Protein AF-A0A936JIA0-F1 (afdb_monomer)

Radius of gyration: 45.64 Å; Cα contacts (8 Å, |Δi|>4): 2; chains: 1; bounding box: 73×51×114 Å

Secondary structure (DSSP, 8-state):
-HHHHHHHHHHHHHHHHHHHHHHHH------HHHHHHHHHHHHHHHHHHHHHHHHHHHHHHHHHHHHHHHHHHHHHHHHHHHHHHHHHT-S-S-TT--TT---PPPPPPPP--------

pLDDT: mean 81.29, std 15.65, range [41.81, 97.94]

Structure (mmCIF, N/CA/C/O backbone):
data_AF-A0A936JIA0-F1
#
_entry.id   AF-A0A936JIA0-F1
#
loop_
_atom_site.group_PDB
_atom_site.id
_atom_site.type_symbol
_atom_site.label_atom_id
_atom_site.label_alt_id
_atom_site.label_comp_id
_atom_site.label_asym_id
_atom_site.label_entity_id
_atom_site.label_seq_id
_atom_site.pdbx_PDB_ins_code
_atom_site.Cartn_x
_atom_site.Cartn_y
_atom_site.Cartn_z
_atom_site.occupancy
_atom_site.B_iso_or_equiv
_atom_site.auth_seq_id
_atom_site.auth_comp_id
_atom_site.auth_asym_id
_atom_site.auth_atom_id
_atom_site.pdbx_PDB_model_num
ATOM 1 N N . MET A 1 1 ? -41.877 -42.657 53.378 1.00 56.50 1 MET A N 1
ATOM 2 C CA . MET A 1 1 ? -40.970 -41.497 53.569 1.00 56.50 1 MET A CA 1
ATOM 3 C C . MET A 1 1 ? -40.406 -40.907 52.263 1.00 56.50 1 MET A C 1
ATOM 5 O O . MET A 1 1 ? -40.008 -39.753 52.279 1.00 56.50 1 MET A O 1
ATOM 9 N N . GLN A 1 2 ? -40.419 -41.613 51.120 1.00 58.03 2 GLN A N 1
ATOM 10 C CA . GLN A 1 2 ? -39.852 -41.113 49.847 1.00 58.03 2 GLN A CA 1
ATOM 11 C C . GLN A 1 2 ? -40.582 -39.899 49.229 1.00 58.03 2 GLN A C 1
ATOM 13 O O . GLN A 1 2 ? -39.936 -39.021 48.666 1.00 58.03 2 GLN A O 1
ATOM 18 N N . PHE A 1 3 ? -41.908 -39.789 49.378 1.00 58.06 3 PHE A N 1
ATOM 19 C CA . PHE A 1 3 ? -42.676 -38.661 48.821 1.00 58.06 3 PHE A CA 1
ATOM 20 C C . PHE A 1 3 ? -42.363 -37.310 49.485 1.00 58.06 3 PHE A C 1
ATOM 22 O O . PHE A 1 3 ? -42.356 -36.281 48.814 1.00 58.06 3 PHE A O 1
ATOM 29 N N . ALA A 1 4 ? -42.047 -37.309 50.785 1.00 63.25 4 ALA A N 1
ATOM 30 C CA . ALA A 1 4 ? -41.662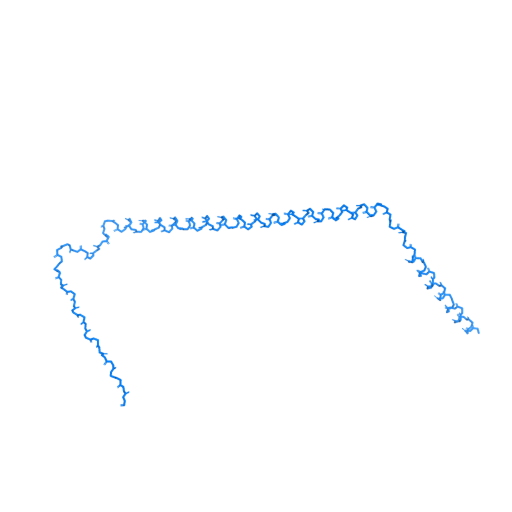 -36.095 51.502 1.00 63.25 4 ALA A CA 1
ATOM 31 C C . ALA A 1 4 ? -40.281 -35.590 51.050 1.00 63.25 4 ALA A C 1
ATOM 33 O O . ALA A 1 4 ? -40.104 -34.395 50.839 1.00 63.25 4 ALA A O 1
ATOM 34 N N . TYR A 1 5 ? -39.334 -36.503 50.814 1.00 71.12 5 TYR A N 1
ATOM 35 C CA . TYR A 1 5 ? -37.982 -36.164 50.365 1.00 71.12 5 TYR A CA 1
ATOM 36 C C . TYR A 1 5 ? -37.975 -35.532 48.966 1.00 71.12 5 TYR A C 1
ATOM 38 O O . TYR A 1 5 ? -37.306 -34.528 48.748 1.00 71.12 5 TYR A O 1
ATOM 46 N N . ASN A 1 6 ? -38.793 -36.043 48.041 1.00 75.31 6 ASN A N 1
ATOM 47 C CA . ASN A 1 6 ? -38.895 -35.485 46.688 1.00 75.31 6 ASN A CA 1
ATOM 48 C C . ASN A 1 6 ? -39.531 -34.087 46.664 1.00 75.31 6 ASN A C 1
ATOM 50 O O . ASN A 1 6 ? -39.129 -33.245 45.862 1.00 75.31 6 ASN A O 1
ATOM 54 N N . ASN A 1 7 ? -40.497 -33.818 47.545 1.00 77.69 7 ASN A N 1
ATOM 55 C CA . ASN A 1 7 ? -41.117 -32.495 47.644 1.00 77.69 7 ASN A CA 1
ATOM 56 C C . ASN A 1 7 ? -40.187 -31.476 48.320 1.00 77.69 7 ASN A C 1
ATOM 58 O O . ASN A 1 7 ? -40.126 -30.334 47.872 1.00 77.69 7 ASN A O 1
ATOM 62 N N . VAL A 1 8 ? -39.411 -31.900 49.324 1.00 80.19 8 VAL A N 1
ATOM 63 C CA . VAL A 1 8 ? -38.373 -31.071 49.964 1.00 80.19 8 VAL A CA 1
ATOM 64 C C . VAL A 1 8 ? -37.206 -30.797 49.006 1.00 80.19 8 VAL A C 1
ATOM 66 O O . VAL A 1 8 ? -36.735 -29.669 48.908 1.00 80.19 8 VAL A O 1
ATOM 69 N N . ALA A 1 9 ? -36.770 -31.788 48.226 1.00 79.19 9 ALA A N 1
ATOM 70 C CA . ALA A 1 9 ? -35.722 -31.599 47.222 1.00 79.19 9 ALA A CA 1
ATOM 71 C C . ALA A 1 9 ? -36.157 -30.631 46.106 1.00 79.19 9 ALA A C 1
ATOM 73 O O . ALA A 1 9 ? -35.371 -29.795 45.662 1.00 79.19 9 ALA A O 1
ATOM 74 N N . ARG A 1 10 ? -37.427 -30.695 45.681 1.00 81.31 10 ARG A N 1
ATOM 75 C CA . ARG A 1 10 ? -37.996 -29.775 44.683 1.00 81.31 10 ARG A CA 1
ATOM 76 C C . ARG A 1 10 ? -38.110 -28.340 45.191 1.00 81.31 10 ARG A C 1
ATOM 78 O O . ARG A 1 10 ? -37.807 -27.418 44.436 1.00 81.31 10 ARG A O 1
ATOM 85 N N . SER A 1 11 ? -38.511 -28.136 46.444 1.00 81.69 11 SER A N 1
ATOM 86 C CA . SER A 1 11 ? -38.611 -26.791 47.023 1.00 81.69 11 SER A CA 1
ATOM 87 C C . SER A 1 11 ? -37.239 -26.161 47.270 1.00 81.69 11 SER A C 1
ATOM 89 O O . SER A 1 11 ? -37.057 -24.985 46.964 1.00 81.69 11 SER A O 1
ATOM 91 N N . ILE A 1 12 ? -36.249 -26.938 47.723 1.00 84.94 12 ILE A N 1
ATOM 92 C CA . ILE A 1 12 ? -34.859 -26.470 47.858 1.00 84.94 12 ILE A CA 1
ATOM 93 C C . ILE A 1 12 ? -34.271 -26.117 46.485 1.00 84.94 12 ILE A C 1
ATOM 95 O O . ILE A 1 12 ? -33.649 -25.066 46.338 1.00 84.94 12 ILE A O 1
ATOM 99 N N . GLY A 1 13 ? -34.518 -26.946 45.465 1.00 86.00 13 GLY A N 1
ATOM 100 C CA . GLY A 1 13 ? -34.091 -26.668 44.093 1.00 86.00 13 GLY A CA 1
ATOM 101 C C . GLY A 1 13 ? -34.689 -25.372 43.538 1.00 86.00 13 GLY A C 1
ATOM 102 O O . GLY A 1 13 ? -33.968 -24.566 42.954 1.00 86.00 13 GLY A O 1
ATOM 103 N N . ALA A 1 14 ? -35.980 -25.124 43.777 1.00 84.75 14 ALA A N 1
ATOM 104 C CA . ALA A 1 14 ? -36.635 -23.882 43.369 1.00 84.75 14 ALA A CA 1
ATOM 105 C C . ALA A 1 14 ? -36.071 -22.653 44.105 1.00 84.75 14 ALA A C 1
ATOM 107 O O . ALA A 1 14 ? -35.825 -21.621 43.482 1.00 84.75 14 ALA A O 1
ATOM 108 N N . LEU A 1 15 ? -35.809 -22.768 45.411 1.00 85.00 15 LEU A N 1
ATOM 109 C CA . LEU A 1 15 ? -35.256 -21.676 46.215 1.00 85.00 15 LEU A CA 1
ATOM 110 C C . LEU A 1 15 ? -33.827 -21.309 45.781 1.00 85.00 15 LEU A C 1
ATOM 112 O O . LEU A 1 15 ? -33.495 -20.129 45.677 1.00 85.00 15 LEU A O 1
ATOM 116 N N . ALA A 1 16 ? -32.998 -22.311 45.475 1.00 83.81 16 ALA A N 1
ATOM 117 C CA . ALA A 1 16 ? -31.637 -22.108 44.985 1.00 83.81 16 ALA A CA 1
ATOM 118 C C . ALA A 1 16 ? -31.614 -21.405 43.618 1.00 83.81 16 ALA A C 1
ATOM 120 O O . ALA A 1 16 ? -30.775 -20.540 43.375 1.00 83.81 16 ALA A O 1
ATOM 121 N N . LEU A 1 17 ? -32.567 -21.733 42.743 1.00 83.06 17 LEU A N 1
ATOM 122 C CA . LEU A 1 17 ? -32.670 -21.143 41.409 1.00 83.06 17 LEU A CA 1
ATOM 123 C C . LEU A 1 17 ? -33.121 -19.674 41.476 1.00 83.06 17 LEU A C 1
ATOM 125 O O . LEU A 1 17 ? -32.571 -18.825 40.781 1.00 83.06 17 LEU A O 1
ATOM 129 N N . VAL A 1 18 ? -34.049 -19.346 42.380 1.00 82.75 18 VAL A N 1
ATOM 130 C CA . VAL A 1 18 ? -34.464 -17.957 42.640 1.00 82.75 18 VAL A CA 1
ATOM 131 C C . VAL A 1 18 ? -33.328 -17.141 43.265 1.00 82.75 18 VAL A C 1
ATOM 133 O O . VAL A 1 18 ? -33.091 -16.012 42.843 1.00 82.75 18 VAL A O 1
ATOM 136 N N . ALA A 1 19 ? -32.581 -17.714 44.213 1.00 79.75 19 ALA A N 1
ATOM 137 C CA . ALA A 1 19 ? -31.424 -17.053 44.818 1.00 79.75 19 ALA A CA 1
ATOM 138 C C . ALA A 1 19 ? -30.292 -16.802 43.804 1.00 79.75 19 ALA A C 1
ATOM 140 O O . ALA A 1 19 ? -29.654 -15.753 43.830 1.00 79.75 19 ALA A O 1
ATOM 141 N N . ALA A 1 20 ? -30.067 -17.725 42.866 1.00 78.12 20 ALA A N 1
ATOM 142 C CA . ALA A 1 20 ? -29.088 -17.532 41.798 1.00 78.12 20 ALA A CA 1
ATOM 143 C C . ALA A 1 20 ? -29.483 -16.384 40.850 1.00 78.12 20 ALA A C 1
ATOM 145 O O . ALA A 1 20 ? -28.628 -15.609 40.426 1.00 78.12 20 ALA A O 1
ATOM 146 N N . LEU A 1 21 ? -30.777 -16.232 40.550 1.00 73.81 21 LEU A N 1
ATOM 147 C CA . LEU A 1 21 ? -31.273 -15.176 39.662 1.00 73.81 21 LEU A CA 1
ATOM 148 C C . LEU A 1 21 ? -31.208 -13.778 40.298 1.00 73.81 21 LEU A C 1
ATOM 150 O O . LEU A 1 21 ? -30.936 -12.803 39.598 1.00 73.81 21 LEU A O 1
ATOM 154 N N . THR A 1 22 ? -31.402 -13.658 41.613 1.00 71.62 22 THR A N 1
ATOM 155 C CA . THR A 1 22 ? -31.336 -12.357 42.303 1.00 71.62 22 THR A CA 1
ATOM 156 C C . THR A 1 22 ? -29.905 -11.850 42.490 1.00 71.62 22 THR A C 1
ATOM 158 O O . THR A 1 22 ? -29.691 -10.639 42.485 1.00 71.62 22 THR A O 1
ATOM 161 N N . ILE A 1 23 ? -28.912 -12.742 42.570 1.00 68.81 23 ILE A N 1
ATOM 162 C CA . ILE A 1 23 ? -27.490 -12.364 42.655 1.00 68.81 23 ILE A CA 1
ATOM 163 C C . ILE A 1 23 ? -26.962 -11.861 41.299 1.00 68.81 23 ILE A C 1
ATOM 165 O O . ILE A 1 23 ? -26.147 -10.943 41.265 1.00 68.81 23 ILE A O 1
ATOM 169 N N . VAL A 1 24 ? -27.460 -12.395 40.177 1.00 67.94 24 VAL A N 1
ATOM 170 C CA . VAL A 1 24 ? -27.069 -11.946 38.823 1.00 67.94 24 VAL A CA 1
ATOM 171 C C . VAL A 1 24 ? -27.782 -10.640 38.420 1.00 67.94 24 VAL A C 1
ATOM 173 O O . VAL A 1 24 ? -27.252 -9.863 37.629 1.00 67.94 24 VAL A O 1
ATOM 176 N N . GLY A 1 25 ? -28.960 -10.354 38.990 1.00 58.41 25 GLY A N 1
ATOM 177 C CA . GLY A 1 25 ? -29.764 -9.161 38.683 1.00 58.41 25 GLY A CA 1
ATOM 178 C C . GLY A 1 25 ? -29.282 -7.843 39.307 1.00 58.41 25 GLY A C 1
ATOM 179 O O . GLY A 1 25 ? -29.633 -6.772 38.814 1.00 58.41 25 GLY A O 1
ATOM 180 N N . CYS A 1 26 ? -28.448 -7.883 40.347 1.00 62.41 26 CYS A N 1
ATOM 181 C CA . CYS A 1 26 ? -27.834 -6.692 40.942 1.00 62.41 26 CYS A CA 1
ATOM 182 C C . CYS A 1 26 ? -26.522 -6.349 40.226 1.00 62.41 26 CYS A C 1
ATOM 184 O O . CYS A 1 26 ? -25.440 -6.481 40.793 1.00 62.41 26 CYS A O 1
ATOM 186 N N . THR A 1 27 ? -26.597 -5.892 38.973 1.00 65.38 27 THR A N 1
ATOM 187 C CA . THR A 1 27 ? -25.435 -5.228 38.363 1.00 65.38 27 THR A CA 1
ATOM 188 C C . THR A 1 27 ? -25.222 -3.907 39.109 1.00 65.38 27 THR A C 1
ATOM 190 O O . THR A 1 27 ? -26.121 -3.060 39.075 1.00 65.38 27 THR A O 1
ATOM 193 N N . PRO A 1 28 ? -24.098 -3.703 39.824 1.00 64.62 28 PRO A N 1
ATOM 194 C CA . PRO A 1 28 ? -23.837 -2.429 40.471 1.00 64.62 28 PRO A CA 1
ATOM 195 C C . PRO A 1 28 ? -23.858 -1.346 39.395 1.00 64.62 28 PRO A C 1
ATOM 197 O O . PRO A 1 28 ? -23.253 -1.503 38.334 1.00 64.62 28 PRO A O 1
ATOM 200 N N . LYS A 1 29 ? -24.620 -0.282 39.660 1.00 68.69 29 LYS A N 1
ATOM 201 C CA . LYS A 1 29 ? -24.708 0.934 38.847 1.00 68.69 29 LYS A CA 1
ATOM 202 C C . LYS A 1 29 ? -23.336 1.233 38.236 1.00 68.69 29 LYS A C 1
ATOM 204 O O . LYS A 1 29 ? -22.371 1.347 38.989 1.00 68.69 29 LYS A O 1
ATOM 209 N N 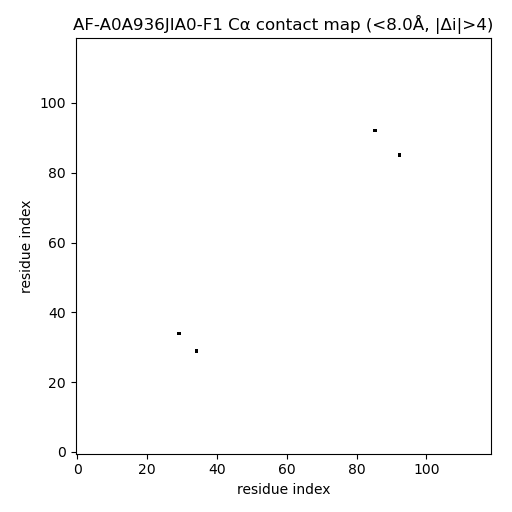. VAL A 1 30 ? -23.265 1.292 36.899 1.00 68.56 30 VAL A N 1
ATOM 210 C CA . VAL A 1 30 ? -22.023 1.548 36.149 1.00 68.56 30 VAL A CA 1
ATOM 211 C C . VAL A 1 30 ? -21.281 2.685 36.839 1.00 68.56 30 VAL A C 1
ATOM 213 O O . VAL A 1 30 ? -21.836 3.774 36.995 1.00 68.56 30 VAL A O 1
ATOM 216 N N . THR A 1 31 ? -20.079 2.400 37.332 1.00 79.94 31 THR A N 1
ATOM 217 C CA . THR A 1 31 ? -19.318 3.376 38.109 1.00 79.94 31 THR A CA 1
ATOM 218 C C . THR A 1 31 ? -18.853 4.501 37.187 1.00 79.94 31 THR A C 1
ATOM 220 O O . THR A 1 31 ? -18.614 4.279 35.997 1.00 79.94 31 THR A O 1
ATOM 223 N N . ASP A 1 32 ? -18.707 5.717 37.713 1.00 83.12 32 ASP A N 1
ATOM 224 C CA . ASP A 1 32 ? -18.263 6.861 36.903 1.00 83.12 32 ASP A CA 1
ATOM 225 C C . ASP A 1 32 ? -16.892 6.610 36.246 1.00 83.12 32 ASP A C 1
ATOM 227 O O . ASP A 1 32 ? -16.664 7.032 35.113 1.00 83.12 32 ASP A O 1
ATOM 231 N N . GLU A 1 33 ? -16.036 5.811 36.891 1.00 83.12 33 GLU A N 1
ATOM 232 C CA . GLU A 1 33 ? -14.758 5.325 36.348 1.00 83.12 33 GLU A CA 1
ATOM 233 C C . GLU A 1 33 ? -14.913 4.429 35.110 1.00 83.12 33 GLU A C 1
ATOM 235 O O . GLU A 1 33 ? -14.105 4.456 34.182 1.00 83.12 33 GLU A O 1
ATOM 240 N N . GLN A 1 34 ? -15.967 3.614 35.052 1.00 85.25 34 GLN A N 1
ATOM 241 C CA . GLN A 1 34 ? -16.242 2.807 33.864 1.00 85.25 34 GLN A CA 1
ATOM 242 C C . GLN A 1 34 ? -16.745 3.686 32.716 1.00 85.25 34 GLN A C 1
ATOM 244 O O . GLN A 1 34 ? -16.385 3.452 31.562 1.00 85.25 34 GLN A O 1
ATOM 249 N N . LEU A 1 35 ? -17.533 4.725 33.011 1.00 90.19 35 LEU A N 1
ATOM 250 C CA . LEU A 1 35 ? -18.008 5.677 32.004 1.00 90.19 35 LEU A CA 1
ATOM 251 C C . LEU A 1 35 ? -16.883 6.568 31.465 1.00 90.19 35 LEU A C 1
ATOM 253 O O . LEU A 1 35 ? -16.852 6.827 30.258 1.00 90.19 35 LEU A O 1
ATOM 257 N N . SER A 1 36 ? -15.965 7.026 32.320 1.00 91.44 36 SER A N 1
ATOM 258 C CA . SER A 1 36 ? -14.795 7.810 31.906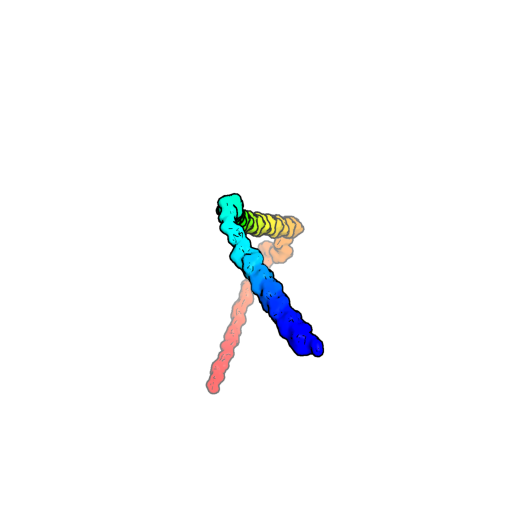 1.00 91.44 36 SER A CA 1
ATOM 259 C C . SER A 1 36 ? -13.896 6.988 30.981 1.00 91.44 36 SER A C 1
ATOM 261 O O . SER A 1 36 ? -13.611 7.428 29.866 1.00 91.44 36 SER A O 1
ATOM 263 N N . LYS A 1 37 ? -13.584 5.745 31.363 1.00 92.38 37 LYS A N 1
ATOM 264 C CA . LYS A 1 37 ? -12.784 4.821 30.552 1.00 92.38 37 LYS A CA 1
ATOM 265 C C . LYS A 1 37 ? -13.436 4.504 29.208 1.00 92.38 37 LYS A C 1
ATOM 267 O O . LYS A 1 37 ? -12.765 4.411 28.186 1.00 92.38 37 LYS A O 1
ATOM 272 N N . LEU A 1 38 ? -14.761 4.379 29.172 1.00 93.44 38 LEU A N 1
ATOM 273 C CA . LEU A 1 38 ? -15.493 4.136 27.928 1.00 93.44 38 LEU A CA 1
ATOM 274 C C . LEU A 1 38 ? -15.454 5.364 26.999 1.00 93.44 38 LEU A C 1
ATOM 276 O O . LEU A 1 38 ? -15.345 5.216 25.781 1.00 93.44 38 LEU A 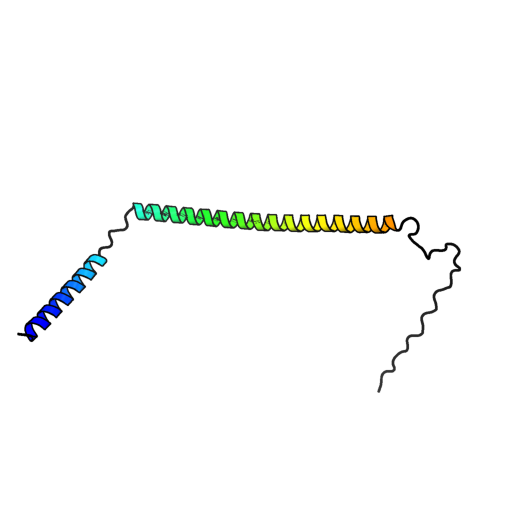O 1
ATOM 280 N N . ARG A 1 39 ? -15.502 6.586 27.548 1.00 94.25 39 ARG A N 1
ATOM 281 C CA . ARG A 1 39 ? -15.315 7.823 26.767 1.00 94.25 39 ARG A CA 1
ATOM 282 C C . ARG A 1 39 ? -13.895 7.940 26.223 1.00 94.25 39 ARG A C 1
ATOM 284 O O . ARG A 1 39 ? -13.742 8.278 25.053 1.00 94.25 39 ARG A O 1
ATOM 291 N N . GLU A 1 40 ? -12.896 7.629 27.041 1.00 95.69 40 GLU A N 1
ATOM 292 C CA . GLU A 1 40 ? -11.490 7.605 26.637 1.00 95.69 40 GLU A CA 1
ATOM 293 C C . GLU A 1 40 ? -11.266 6.617 25.489 1.00 95.69 40 GLU A C 1
ATOM 295 O O . GLU A 1 40 ? -10.794 7.018 24.429 1.00 95.69 40 GLU A O 1
ATOM 300 N N . LEU A 1 41 ? -11.736 5.374 25.632 1.00 96.25 41 LEU A N 1
ATOM 301 C CA . LEU A 1 41 ? -11.650 4.358 24.579 1.00 96.25 41 LEU A CA 1
ATOM 302 C C . LEU A 1 41 ? -12.346 4.793 23.285 1.00 96.25 41 LEU A C 1
ATOM 304 O O . LEU A 1 41 ? -11.850 4.532 22.191 1.00 96.25 41 LEU A O 1
ATOM 308 N N . ARG A 1 42 ? -13.491 5.484 23.375 1.00 95.75 42 ARG A N 1
ATOM 309 C CA . ARG A 1 42 ? -14.148 6.039 22.183 1.00 95.75 42 ARG A CA 1
ATOM 310 C C . ARG A 1 42 ? -13.308 7.129 21.527 1.00 95.75 42 ARG A C 1
ATOM 312 O O . ARG A 1 42 ? -13.166 7.109 20.305 1.00 95.75 42 ARG A O 1
ATOM 319 N N . ALA A 1 43 ? -12.745 8.048 22.305 1.00 97.19 43 ALA A N 1
ATOM 320 C CA . ALA A 1 43 ? -11.874 9.094 21.779 1.00 97.19 43 ALA A CA 1
ATOM 321 C C . ALA A 1 43 ? -10.615 8.500 21.126 1.00 97.19 43 ALA A C 1
ATOM 323 O O . ALA A 1 43 ? -10.252 8.894 20.018 1.00 97.19 43 ALA A O 1
ATOM 324 N N . GLU A 1 44 ? -10.004 7.502 21.763 1.00 96.62 44 GLU A N 1
ATOM 325 C CA . GLU A 1 44 ? -8.858 6.771 21.227 1.00 96.62 44 GLU A CA 1
ATOM 326 C C . GLU A 1 44 ? -9.220 6.044 19.927 1.00 96.62 44 GLU A C 1
ATOM 328 O O . GLU A 1 44 ? -8.511 6.180 18.932 1.00 96.62 44 GLU A O 1
ATOM 333 N N . SER A 1 45 ? -10.375 5.372 19.872 1.00 95.44 45 SER A N 1
ATOM 334 C CA . SER A 1 45 ? -10.844 4.702 18.652 1.00 95.44 45 SER A CA 1
ATOM 335 C C . SER A 1 45 ? -11.048 5.674 17.481 1.00 95.44 45 SER A C 1
ATOM 337 O O . SER A 1 45 ? -10.655 5.378 16.350 1.00 95.44 45 SER A O 1
ATOM 339 N N . ALA A 1 46 ? -11.600 6.865 17.739 1.00 96.88 46 ALA A N 1
ATOM 340 C CA . ALA A 1 46 ? -11.812 7.892 16.722 1.00 96.88 46 ALA A CA 1
ATOM 341 C C . ALA A 1 46 ? -10.483 8.485 16.235 1.00 96.88 46 ALA A C 1
ATOM 343 O O . ALA A 1 46 ? -10.283 8.685 15.031 1.00 96.88 46 ALA A O 1
ATOM 344 N N . ARG A 1 47 ? -9.544 8.709 17.161 1.00 97.31 47 ARG A N 1
ATOM 345 C CA . ARG A 1 47 ? -8.193 9.163 16.840 1.00 97.31 47 ARG A CA 1
ATOM 346 C C . ARG A 1 47 ? -7.461 8.134 15.980 1.00 97.31 47 ARG A C 1
ATOM 348 O O . ARG A 1 47 ? -6.963 8.496 14.918 1.00 97.31 47 ARG A O 1
ATOM 355 N N . LEU A 1 48 ? -7.443 6.867 16.394 1.00 97.38 48 LEU A N 1
ATOM 356 C CA . LEU A 1 48 ? -6.794 5.781 15.654 1.00 97.38 48 LEU A CA 1
ATOM 357 C C . LEU A 1 48 ? -7.405 5.610 14.262 1.00 97.38 48 LEU A C 1
ATOM 359 O O . LEU A 1 48 ? -6.674 5.491 13.288 1.00 97.38 48 LEU A O 1
ATOM 363 N N . THR A 1 49 ? -8.732 5.681 14.139 1.00 97.31 49 THR A N 1
ATOM 364 C CA . THR A 1 49 ? -9.417 5.624 12.835 1.00 97.31 49 THR A CA 1
ATOM 365 C C . THR A 1 49 ? -8.965 6.756 11.911 1.00 97.31 49 THR A C 1
ATOM 367 O O . THR A 1 49 ? -8.687 6.529 10.734 1.00 97.31 49 THR A O 1
ATOM 370 N N . THR A 1 50 ? -8.833 7.971 12.445 1.00 97.31 50 THR A N 1
ATOM 371 C CA . THR A 1 50 ? -8.338 9.127 11.683 1.00 97.31 50 THR A CA 1
ATOM 372 C C . THR A 1 50 ? -6.869 8.952 11.281 1.00 97.31 50 THR A C 1
ATOM 374 O O . THR A 1 50 ? -6.492 9.258 10.149 1.00 97.31 50 THR A O 1
ATOM 377 N N . GLU A 1 51 ? -6.029 8.430 12.181 1.00 97.25 51 GLU A N 1
ATOM 378 C CA . GLU A 1 51 ? -4.624 8.132 11.881 1.00 97.25 51 GLU A CA 1
ATOM 379 C C . GLU A 1 51 ? -4.494 7.052 10.797 1.00 97.25 51 GLU A C 1
ATOM 381 O O . GLU A 1 51 ? -3.692 7.223 9.879 1.00 97.25 51 GLU A O 1
ATOM 386 N N . ILE A 1 52 ? -5.317 5.998 10.842 1.00 97.56 52 ILE A N 1
ATOM 387 C CA . ILE A 1 52 ? -5.371 4.948 9.814 1.00 97.56 52 ILE A CA 1
ATOM 388 C C . ILE A 1 52 ? -5.719 5.556 8.456 1.00 97.56 52 ILE A C 1
ATOM 390 O O . ILE A 1 52 ? -4.962 5.386 7.506 1.00 97.56 52 ILE A O 1
ATOM 394 N N . GLN A 1 53 ? -6.796 6.343 8.371 1.00 97.69 53 GLN A N 1
ATOM 395 C CA . GLN A 1 53 ? -7.199 6.983 7.114 1.00 97.69 53 GLN A CA 1
ATOM 396 C C . GLN A 1 53 ? -6.096 7.880 6.541 1.00 97.69 53 GLN A C 1
ATOM 398 O O . GLN A 1 53 ? -5.834 7.866 5.337 1.00 97.69 53 GLN A O 1
ATOM 403 N N . LYS A 1 54 ? -5.405 8.637 7.402 1.00 97.94 54 LYS A N 1
ATOM 404 C CA . LYS A 1 54 ? -4.261 9.454 6.989 1.00 97.94 54 LYS A CA 1
ATOM 405 C C . LYS A 1 54 ? -3.117 8.590 6.455 1.00 97.94 54 LYS A C 1
ATOM 407 O O . LYS A 1 54 ? -2.534 8.923 5.424 1.00 97.94 54 LYS A O 1
ATOM 412 N N . LYS A 1 55 ? -2.792 7.490 7.136 1.00 97.69 55 LYS A N 1
ATOM 413 C CA . LYS A 1 55 ? -1.715 6.578 6.733 1.00 97.69 55 LYS A CA 1
ATOM 414 C C . LYS A 1 55 ? -2.030 5.830 5.444 1.00 97.69 55 LYS A C 1
ATOM 416 O O . LYS A 1 55 ? -1.136 5.683 4.615 1.00 97.69 55 LYS A O 1
ATOM 421 N N . ASP A 1 56 ? -3.281 5.449 5.226 1.00 97.56 56 ASP A N 1
ATOM 422 C CA . ASP A 1 56 ? -3.720 4.843 3.971 1.00 97.56 56 ASP A CA 1
ATOM 423 C C . ASP A 1 56 ? -3.624 5.836 2.805 1.00 97.56 56 ASP A C 1
ATOM 425 O O . ASP A 1 56 ? -3.111 5.491 1.740 1.00 97.56 56 ASP A O 1
ATOM 429 N N . ALA A 1 57 ? -4.014 7.098 3.013 1.00 97.38 57 ALA A N 1
ATOM 430 C CA . ALA A 1 57 ? -3.844 8.145 2.006 1.00 97.38 57 ALA A CA 1
ATOM 431 C C . ALA A 1 57 ? -2.358 8.413 1.689 1.00 97.38 57 ALA A C 1
ATOM 433 O O . ALA A 1 57 ? -1.977 8.533 0.522 1.00 97.38 57 ALA A O 1
ATOM 434 N N . GLU A 1 58 ? -1.501 8.467 2.717 1.00 97.31 58 GLU A N 1
ATOM 435 C CA . GLU A 1 58 ? -0.046 8.579 2.550 1.00 97.31 58 GLU A CA 1
ATOM 436 C C . GLU A 1 58 ? 0.516 7.393 1.756 1.00 97.31 58 GLU A C 1
ATOM 438 O O . GLU A 1 58 ? 1.316 7.601 0.842 1.00 97.31 58 GLU A O 1
ATOM 443 N N . LYS A 1 59 ? 0.069 6.170 2.059 1.00 97.75 59 LYS A N 1
ATOM 444 C CA . LYS A 1 59 ? 0.486 4.951 1.363 1.00 97.75 59 LYS A CA 1
ATOM 445 C C . LYS A 1 59 ? 0.124 4.994 -0.118 1.00 97.75 59 LYS A C 1
ATOM 447 O O . LYS A 1 59 ? 1.006 4.811 -0.948 1.00 97.75 59 LYS A O 1
ATOM 452 N N . VAL A 1 60 ? -1.128 5.304 -0.457 1.00 97.62 60 VAL A N 1
ATOM 453 C CA . VAL A 1 60 ? -1.573 5.393 -1.859 1.00 97.62 60 VAL A CA 1
ATOM 454 C C . VAL A 1 60 ? -0.760 6.434 -2.632 1.00 97.62 60 VAL A C 1
ATOM 456 O O . VAL A 1 60 ? -0.338 6.179 -3.761 1.00 97.62 60 VAL A O 1
ATOM 459 N N . ARG A 1 61 ? -0.483 7.595 -2.021 1.00 97.62 61 ARG A N 1
ATOM 460 C CA . ARG A 1 61 ? 0.362 8.630 -2.635 1.00 97.62 61 ARG A CA 1
ATOM 461 C C . ARG A 1 61 ? 1.779 8.116 -2.895 1.00 97.62 61 ARG A C 1
ATOM 463 O O . ARG A 1 61 ? 2.298 8.298 -3.996 1.00 97.62 61 ARG A O 1
ATOM 470 N N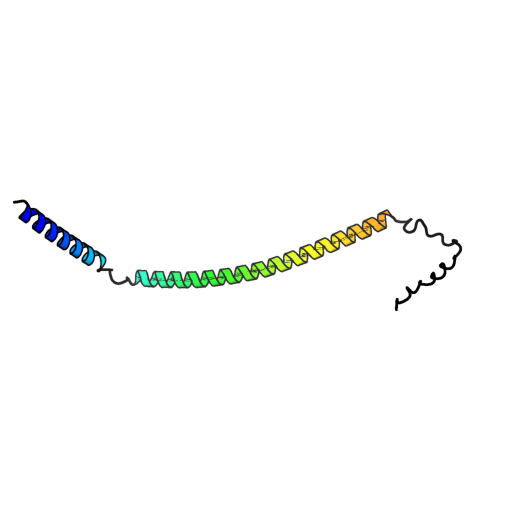 . LEU A 1 62 ? 2.398 7.487 -1.896 1.00 97.94 62 LEU A N 1
ATOM 471 C CA . LEU A 1 62 ? 3.756 6.955 -2.009 1.00 97.94 62 LEU A CA 1
ATOM 472 C C . LEU A 1 62 ? 3.841 5.830 -3.042 1.00 97.94 62 LEU A C 1
ATOM 474 O O . LEU A 1 62 ? 4.764 5.836 -3.850 1.00 97.94 62 LEU A O 1
ATOM 478 N N . ASP A 1 63 ? 2.870 4.920 -3.075 1.00 97.31 63 ASP A N 1
ATOM 479 C CA . ASP A 1 63 ? 2.809 3.840 -4.061 1.00 97.31 63 ASP A CA 1
ATOM 480 C C . ASP A 1 63 ? 2.701 4.398 -5.492 1.00 97.31 63 ASP A C 1
ATOM 482 O O . ASP A 1 63 ? 3.388 3.921 -6.399 1.00 97.31 63 ASP A O 1
ATOM 486 N N . GLY A 1 64 ? 1.920 5.467 -5.690 1.00 97.44 64 GLY A N 1
ATOM 487 C CA . GLY A 1 64 ? 1.840 6.184 -6.966 1.00 97.44 64 GLY A CA 1
ATOM 488 C C . GLY A 1 64 ? 3.167 6.835 -7.376 1.00 97.44 64 GLY A C 1
ATOM 489 O O . GLY A 1 64 ? 3.596 6.716 -8.527 1.00 97.44 64 GLY A O 1
ATOM 490 N N . GLU A 1 65 ? 3.862 7.481 -6.437 1.00 97.12 65 GLU A N 1
ATOM 491 C CA . GLU A 1 65 ? 5.192 8.050 -6.688 1.00 97.12 65 GLU A CA 1
ATOM 492 C C . GLU A 1 65 ? 6.214 6.967 -7.039 1.00 97.12 65 GLU A C 1
ATOM 494 O O . GLU A 1 65 ? 6.990 7.129 -7.981 1.00 97.12 65 GLU A O 1
ATOM 499 N N . LEU A 1 66 ? 6.187 5.843 -6.327 1.00 97.62 66 LEU A N 1
ATOM 500 C CA . LEU A 1 66 ? 7.092 4.719 -6.537 1.00 97.62 66 LEU A CA 1
ATOM 501 C C . LEU A 1 66 ? 6.853 4.070 -7.908 1.00 97.62 66 LEU A C 1
ATOM 503 O O . LEU A 1 66 ? 7.810 3.785 -8.630 1.00 97.62 66 LEU A O 1
ATOM 507 N N . ALA A 1 67 ? 5.590 3.901 -8.309 1.00 97.50 67 ALA A N 1
ATOM 508 C CA . ALA A 1 67 ? 5.229 3.419 -9.640 1.00 97.50 67 ALA A CA 1
ATOM 509 C C . ALA A 1 67 ? 5.765 4.343 -10.744 1.00 97.50 67 ALA A C 1
ATOM 511 O O . ALA A 1 67 ? 6.412 3.862 -11.676 1.00 97.50 67 ALA A O 1
ATOM 512 N N . ARG A 1 68 ? 5.591 5.665 -10.599 1.00 97.44 68 ARG A N 1
ATOM 513 C CA . ARG A 1 68 ? 6.127 6.654 -11.549 1.00 97.44 68 ARG A CA 1
ATOM 514 C C . ARG A 1 68 ? 7.655 6.612 -11.622 1.00 97.44 68 ARG A C 1
ATOM 516 O O . ARG A 1 68 ? 8.226 6.604 -12.705 1.00 97.44 68 ARG A O 1
ATOM 523 N N . ARG A 1 69 ? 8.347 6.540 -10.481 1.00 97.25 69 ARG A N 1
ATOM 524 C CA . ARG A 1 69 ? 9.819 6.447 -10.469 1.00 97.25 69 ARG A CA 1
ATOM 525 C C . ARG A 1 69 ? 10.322 5.158 -11.112 1.00 97.25 69 ARG A C 1
ATOM 527 O O . ARG A 1 69 ? 11.337 5.176 -11.800 1.00 97.25 69 ARG A O 1
ATOM 534 N N . ARG A 1 70 ? 9.610 4.043 -10.926 1.00 97.00 70 ARG A N 1
ATOM 535 C CA . ARG A 1 70 ? 9.936 2.772 -11.587 1.00 97.00 70 ARG A CA 1
ATOM 536 C C . ARG A 1 70 ? 9.744 2.844 -13.100 1.00 97.00 70 ARG A C 1
ATOM 538 O O . ARG A 1 70 ? 10.594 2.320 -13.816 1.00 97.00 70 ARG A O 1
ATOM 545 N N . SER A 1 71 ? 8.678 3.483 -13.589 1.00 97.69 71 SER A N 1
ATOM 546 C CA . SER A 1 71 ? 8.480 3.653 -15.034 1.00 97.69 71 SER A CA 1
ATOM 547 C C . SER A 1 71 ? 9.552 4.556 -15.642 1.00 97.69 71 SER A C 1
ATOM 549 O O . SER A 1 71 ? 10.156 4.175 -16.637 1.00 97.69 71 SER A O 1
ATOM 551 N N . GLU A 1 72 ? 9.873 5.682 -14.995 1.00 97.38 72 GLU A N 1
ATOM 552 C CA . GLU A 1 72 ? 10.964 6.577 -15.412 1.00 97.38 72 GLU A CA 1
ATOM 553 C C . GLU A 1 72 ? 12.312 5.836 -15.481 1.00 97.38 72 GLU A C 1
ATOM 555 O O . GLU A 1 72 ? 13.035 5.938 -16.471 1.00 97.38 72 GLU A O 1
ATOM 560 N N . ALA A 1 73 ? 12.645 5.041 -14.457 1.00 97.50 73 ALA A N 1
ATOM 561 C CA . ALA A 1 73 ? 13.885 4.267 -14.428 1.00 97.50 73 ALA A CA 1
ATOM 562 C C . ALA A 1 73 ? 13.946 3.224 -15.555 1.00 97.50 73 ALA A C 1
ATOM 564 O O . ALA A 1 73 ? 14.993 3.055 -16.183 1.00 97.50 73 ALA A O 1
ATOM 565 N N . LYS A 1 74 ? 12.823 2.551 -15.832 1.00 97.75 74 LYS A N 1
ATOM 566 C CA . LYS A 1 74 ? 12.721 1.594 -16.933 1.00 97.75 74 LYS A CA 1
ATOM 567 C C . LYS A 1 74 ? 12.916 2.274 -18.287 1.00 97.75 74 LYS A C 1
ATOM 569 O O . LYS A 1 74 ? 13.735 1.814 -19.071 1.00 97.75 74 LYS A O 1
ATOM 574 N N . GLU A 1 75 ? 12.241 3.394 -18.535 1.00 97.56 75 GLU A N 1
ATOM 575 C CA . GLU A 1 75 ? 12.405 4.145 -19.784 1.00 97.56 75 GLU A CA 1
ATOM 576 C C . GLU A 1 75 ? 13.849 4.609 -20.002 1.00 97.56 75 GLU A C 1
ATOM 578 O O . GLU A 1 75 ? 14.353 4.564 -21.124 1.00 97.56 75 GLU A O 1
ATOM 583 N N . CYS A 1 76 ? 14.531 5.054 -18.944 1.00 97.25 76 CYS A N 1
ATOM 584 C CA . CYS A 1 76 ? 15.943 5.422 -19.018 1.00 97.25 76 CYS A CA 1
ATOM 585 C C . CYS A 1 76 ? 16.827 4.222 -19.381 1.00 97.25 76 CYS A C 1
ATOM 587 O O . CYS A 1 76 ? 17.704 4.354 -20.235 1.00 97.25 76 CYS A O 1
ATOM 589 N N . ALA A 1 77 ? 16.587 3.058 -18.770 1.00 97.25 77 ALA A N 1
ATOM 590 C CA . ALA A 1 77 ? 17.322 1.835 -19.079 1.00 97.25 77 ALA A CA 1
ATOM 591 C C . ALA A 1 77 ? 17.082 1.371 -20.526 1.00 97.25 77 ALA A C 1
ATOM 593 O O . ALA A 1 77 ? 18.040 1.060 -21.231 1.00 97.25 77 ALA A O 1
ATOM 594 N N . ASP A 1 78 ? 15.832 1.404 -20.993 1.00 97.50 78 ASP A N 1
ATOM 595 C CA . ASP A 1 78 ? 15.460 1.019 -22.358 1.00 97.50 78 ASP A CA 1
ATOM 596 C C . ASP A 1 78 ? 16.113 1.952 -23.395 1.00 97.50 78 ASP A C 1
ATOM 598 O O . ASP A 1 78 ? 16.674 1.493 -24.393 1.00 97.50 78 ASP A O 1
ATOM 602 N N . LYS A 1 79 ? 16.118 3.269 -23.139 1.00 96.81 79 LYS A N 1
ATOM 603 C CA . LYS A 1 79 ? 16.803 4.259 -23.991 1.00 96.81 79 LYS A CA 1
ATOM 604 C C . LYS A 1 79 ? 18.314 4.039 -24.019 1.00 96.81 79 LYS A C 1
ATOM 606 O O . LYS A 1 79 ? 18.917 4.121 -25.086 1.00 96.81 79 LYS A O 1
ATOM 611 N N . LEU A 1 80 ? 18.925 3.746 -22.871 1.00 96.94 80 LEU A N 1
ATOM 612 C CA . LEU A 1 80 ? 20.357 3.465 -22.787 1.00 96.94 80 LEU A CA 1
ATOM 613 C C . LEU A 1 80 ? 20.716 2.206 -23.580 1.00 96.94 80 LEU A C 1
ATOM 615 O O . LEU A 1 80 ? 21.641 2.245 -24.389 1.00 96.94 80 LEU A O 1
ATOM 619 N N . ALA A 1 81 ? 19.955 1.125 -23.403 1.00 95.12 81 ALA A N 1
ATOM 620 C CA . ALA A 1 81 ? 20.149 -0.117 -24.141 1.00 95.12 81 ALA A CA 1
ATOM 621 C C . ALA A 1 81 ? 20.003 0.097 -25.655 1.00 95.12 81 ALA A C 1
ATOM 623 O O . ALA A 1 81 ? 20.825 -0.391 -26.428 1.00 95.12 81 ALA A O 1
ATOM 624 N N . PHE A 1 82 ? 19.009 0.883 -26.082 1.00 94.75 82 PHE A N 1
ATOM 625 C CA . PHE A 1 82 ? 18.835 1.248 -27.487 1.00 94.75 82 PHE A CA 1
ATOM 626 C C . PHE A 1 82 ? 20.053 1.994 -28.045 1.00 94.75 82 PHE A C 1
ATOM 628 O O . PHE A 1 82 ? 20.568 1.627 -29.100 1.00 94.75 82 PHE A O 1
ATOM 635 N N . VAL A 1 83 ? 20.543 3.023 -27.346 1.00 93.81 83 VAL A N 1
ATOM 636 C CA . VAL A 1 83 ? 21.725 3.780 -27.790 1.00 93.81 83 VAL A CA 1
ATOM 637 C C . VAL A 1 83 ? 22.957 2.880 -27.843 1.00 93.81 83 VAL A C 1
ATOM 639 O O . VAL A 1 83 ? 23.709 2.938 -28.812 1.00 93.81 83 VAL A O 1
ATOM 642 N N . GLN A 1 84 ? 23.142 2.010 -26.851 1.00 93.50 84 GLN A N 1
ATOM 643 C CA . GLN A 1 84 ? 24.265 1.079 -26.808 1.00 93.50 84 GLN A CA 1
AT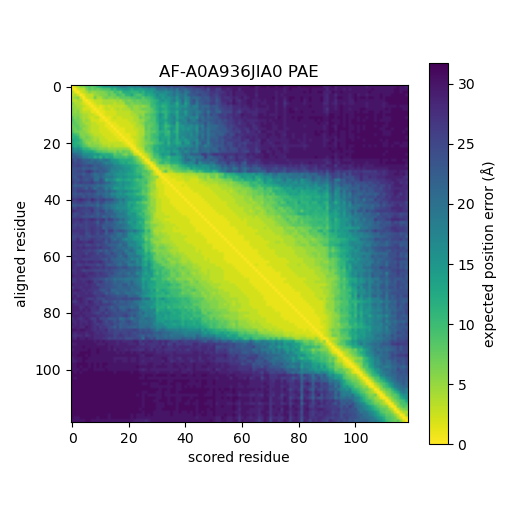OM 644 C C . GLN A 1 84 ? 24.222 0.061 -27.960 1.00 93.50 84 GLN A C 1
ATOM 646 O O . GLN A 1 84 ? 25.255 -0.203 -28.573 1.00 93.50 84 GLN A O 1
ATOM 651 N N . ASP A 1 85 ? 23.040 -0.457 -28.303 1.00 90.69 85 ASP A N 1
ATOM 652 C CA . ASP A 1 85 ? 22.837 -1.333 -29.465 1.00 90.69 85 ASP A CA 1
ATOM 653 C C . ASP A 1 85 ? 23.142 -0.620 -30.792 1.00 90.69 85 ASP A C 1
ATOM 655 O O . ASP A 1 85 ? 23.742 -1.197 -31.696 1.00 90.69 85 ASP A O 1
ATOM 659 N N . LYS A 1 86 ? 22.766 0.656 -30.924 1.00 87.75 86 LYS A N 1
ATOM 660 C CA . LYS A 1 86 ? 23.094 1.443 -32.122 1.00 87.75 86 LYS A CA 1
ATOM 661 C C . LYS A 1 86 ? 24.578 1.772 -32.207 1.00 87.75 86 LYS A C 1
ATOM 663 O O . LYS A 1 86 ? 25.149 1.712 -33.292 1.00 87.75 86 LYS A O 1
ATOM 668 N N . MET A 1 87 ? 25.203 2.079 -31.076 1.00 87.81 87 MET A N 1
ATOM 669 C CA . MET A 1 87 ? 26.622 2.404 -31.004 1.00 87.81 87 MET A CA 1
ATOM 670 C C . MET A 1 87 ? 27.506 1.183 -31.286 1.00 87.81 87 MET A C 1
ATOM 672 O O . MET A 1 87 ? 28.525 1.329 -31.950 1.00 87.81 87 MET A O 1
ATOM 676 N N . SER A 1 88 ? 27.112 -0.023 -30.862 1.00 87.19 88 SER A N 1
ATOM 677 C CA . SER A 1 88 ? 27.860 -1.253 -31.173 1.00 87.19 88 SER A CA 1
ATOM 678 C C . SER A 1 88 ? 27.814 -1.631 -32.659 1.00 87.19 88 SER A C 1
ATOM 680 O O . SER A 1 88 ? 28.725 -2.288 -33.156 1.00 87.19 88 SER A O 1
ATOM 682 N N . LYS A 1 89 ? 26.773 -1.191 -33.373 1.00 83.81 89 LYS A N 1
ATOM 683 C CA . LYS A 1 89 ? 26.606 -1.365 -34.825 1.00 83.81 89 LYS A CA 1
ATOM 684 C C . LYS A 1 89 ? 27.255 -0.238 -35.639 1.00 83.81 89 LYS A C 1
ATOM 686 O O . LYS A 1 89 ? 27.305 -0.317 -36.863 1.00 83.81 89 LYS A O 1
ATOM 691 N N . TRP A 1 90 ? 27.762 0.808 -34.986 1.00 75.75 90 TRP A N 1
ATOM 692 C CA . TRP A 1 90 ? 28.502 1.887 -35.641 1.00 75.75 90 TRP A CA 1
ATOM 693 C C . TRP A 1 90 ? 29.930 1.428 -35.996 1.00 75.75 90 TRP A C 1
ATOM 695 O O . TRP A 1 90 ? 30.548 0.741 -35.182 1.00 75.75 90 TRP A O 1
ATOM 705 N N . PRO A 1 91 ? 30.513 1.803 -37.157 1.00 75.56 91 PRO A N 1
ATOM 706 C CA . PRO A 1 91 ? 29.992 2.681 -38.217 1.00 75.56 91 PRO A CA 1
ATOM 707 C C . PRO A 1 91 ? 29.146 1.986 -39.301 1.00 75.56 91 PRO A C 1
ATOM 709 O O . PRO A 1 91 ? 28.572 2.672 -40.143 1.00 75.56 91 PRO A O 1
ATOM 712 N N . ASN A 1 92 ? 29.029 0.654 -39.298 1.00 71.25 92 ASN A N 1
ATOM 713 C CA . ASN A 1 92 ? 28.262 -0.095 -40.302 1.00 71.25 92 ASN A CA 1
ATOM 714 C C . ASN A 1 92 ? 26.762 -0.178 -39.949 1.00 71.25 92 ASN A C 1
ATOM 716 O O . ASN A 1 92 ? 26.205 -1.257 -39.745 1.00 71.25 92 ASN A O 1
ATOM 720 N N . VAL A 1 93 ? 26.100 0.978 -39.838 1.00 65.62 93 VAL A N 1
ATOM 721 C CA . VAL A 1 93 ? 24.660 1.048 -39.509 1.00 65.62 93 VAL A CA 1
ATOM 722 C C . VAL A 1 93 ? 23.776 0.661 -40.699 1.00 65.62 93 VAL A C 1
ATOM 724 O O . VAL A 1 93 ? 22.597 0.359 -40.515 1.00 65.62 93 VAL A O 1
ATOM 727 N N . TRP A 1 94 ? 24.353 0.642 -41.904 1.00 66.44 94 TRP A N 1
ATOM 728 C CA . TRP A 1 94 ? 23.695 0.232 -43.138 1.00 66.44 94 TRP A CA 1
ATOM 729 C C . TRP A 1 94 ? 24.595 -0.703 -43.961 1.00 66.44 94 TRP A C 1
ATOM 731 O O . TRP A 1 94 ? 25.267 -0.243 -44.882 1.00 66.44 94 TRP A O 1
ATOM 741 N N . PRO A 1 95 ? 24.582 -2.014 -43.663 1.00 66.62 95 PRO A N 1
ATOM 742 C CA . PRO A 1 95 ? 25.362 -3.009 -44.405 1.00 66.62 95 PRO A CA 1
ATOM 743 C C . PRO A 1 95 ? 25.002 -3.074 -45.893 1.00 66.62 95 PRO A C 1
ATOM 745 O O . PRO A 1 95 ? 25.852 -3.404 -46.713 1.00 66.62 95 PRO A O 1
ATOM 748 N N . ASP A 1 96 ? 23.755 -2.728 -46.222 1.00 69.94 96 ASP A N 1
ATOM 749 C CA . ASP A 1 96 ? 23.179 -2.818 -47.566 1.00 69.94 96 ASP A CA 1
ATOM 750 C C . ASP A 1 96 ? 23.072 -1.452 -48.278 1.00 69.94 96 ASP A C 1
ATOM 752 O O . ASP A 1 96 ? 22.522 -1.368 -49.376 1.00 69.94 96 ASP A O 1
ATOM 756 N N . TYR A 1 97 ? 23.550 -0.359 -47.666 1.00 70.12 97 TYR A N 1
ATOM 757 C CA . TYR A 1 97 ? 23.547 0.960 -48.307 1.00 70.12 97 TYR A CA 1
ATOM 758 C C . TYR A 1 97 ? 24.818 1.143 -49.135 1.00 70.12 97 TYR A C 1
ATOM 760 O O . TYR A 1 97 ? 25.871 1.512 -48.615 1.00 70.12 97 TYR A O 1
ATOM 768 N N . ASP A 1 98 ? 24.699 0.913 -50.439 1.00 67.62 98 ASP A N 1
ATOM 769 C CA . ASP A 1 98 ? 25.687 1.342 -51.424 1.00 67.62 98 ASP A CA 1
ATOM 770 C C . ASP A 1 98 ? 25.207 2.663 -52.061 1.00 67.62 98 ASP A C 1
ATOM 772 O O . ASP A 1 98 ? 24.205 2.662 -52.783 1.00 67.62 98 ASP A O 1
ATOM 776 N N . PRO A 1 99 ? 25.882 3.805 -51.819 1.00 67.88 99 PRO A N 1
ATOM 777 C CA . PRO A 1 99 ? 25.518 5.091 -52.417 1.00 67.88 99 PRO A CA 1
ATOM 778 C C . PRO A 1 99 ? 25.618 5.108 -53.954 1.00 67.88 99 PRO A C 1
ATOM 780 O O . PRO A 1 99 ? 25.133 6.054 -54.571 1.00 67.88 99 PRO A O 1
ATOM 783 N N . ASN A 1 100 ? 26.215 4.081 -54.569 1.00 68.75 100 ASN A N 1
ATOM 784 C CA . ASN A 1 100 ? 26.287 3.895 -56.017 1.00 68.75 100 ASN A CA 1
ATOM 785 C C . ASN A 1 100 ? 25.364 2.779 -56.540 1.00 68.75 100 ASN A C 1
ATOM 787 O O . ASN A 1 100 ? 25.439 2.443 -57.726 1.00 68.75 100 ASN A O 1
ATOM 791 N N . ALA A 1 101 ? 24.486 2.208 -55.706 1.00 68.38 101 ALA A N 1
ATOM 792 C CA . ALA A 1 101 ? 23.531 1.207 -56.165 1.00 68.38 101 ALA A CA 1
ATOM 793 C C . ALA A 1 101 ? 22.598 1.808 -57.238 1.00 68.38 101 ALA A C 1
ATOM 795 O O . ALA A 1 101 ? 22.008 2.872 -57.020 1.00 68.38 101 ALA A O 1
ATOM 796 N N . PRO A 1 102 ? 22.422 1.148 -58.398 1.00 63.34 102 PRO A N 1
ATOM 797 C CA . PRO A 1 102 ? 21.482 1.613 -59.404 1.00 63.34 102 PRO A CA 1
ATOM 798 C C . PRO A 1 102 ? 20.067 1.635 -58.816 1.00 63.34 102 PRO A C 1
ATOM 800 O O . PRO A 1 102 ? 19.566 0.612 -58.348 1.00 63.34 102 PRO A O 1
ATOM 803 N N . VAL A 1 103 ? 19.417 2.804 -58.862 1.00 61.47 103 VAL A N 1
ATOM 804 C CA . VAL A 1 103 ? 18.010 2.975 -58.478 1.00 61.47 103 VAL A CA 1
ATOM 805 C C . VAL A 1 103 ? 17.162 2.158 -59.448 1.00 61.47 103 VAL A C 1
ATOM 807 O O . VAL A 1 103 ? 16.805 2.618 -60.531 1.00 61.47 103 VAL A O 1
ATOM 810 N N . THR A 1 104 ? 16.867 0.914 -59.089 1.00 64.75 104 THR A N 1
ATOM 811 C CA . THR A 1 104 ? 15.842 0.142 -59.783 1.00 64.75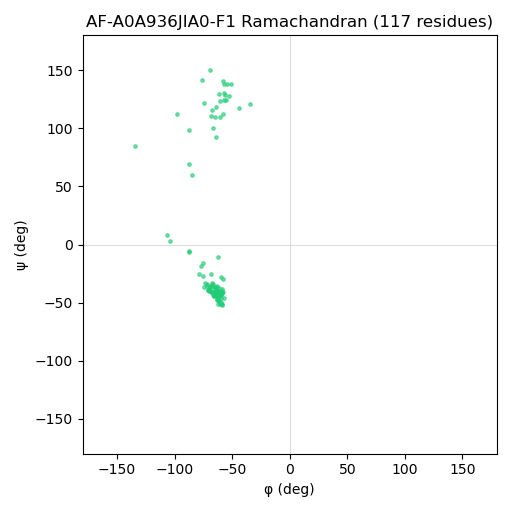 104 THR A CA 1
ATOM 812 C C . THR A 1 104 ? 14.491 0.704 -59.341 1.00 64.75 104 THR A C 1
ATOM 814 O O . THR A 1 104 ? 14.227 0.773 -58.137 1.00 64.75 104 THR A O 1
ATOM 817 N N . PRO A 1 105 ? 13.645 1.193 -60.269 1.00 65.44 105 PRO A N 1
ATOM 818 C CA . PRO A 1 105 ? 12.325 1.677 -59.901 1.00 65.44 105 PRO A CA 1
ATOM 819 C C . PRO A 1 105 ? 11.554 0.546 -59.206 1.00 65.44 105 PRO A C 1
ATOM 821 O O . PRO A 1 105 ? 11.687 -0.612 -59.619 1.00 65.44 105 PRO A O 1
ATOM 824 N N . PRO A 1 106 ? 10.774 0.849 -58.152 1.00 68.88 106 PRO A N 1
ATOM 825 C CA . PRO A 1 106 ? 10.004 -0.170 -57.457 1.00 68.88 106 PRO A CA 1
ATOM 826 C C . PRO A 1 106 ? 9.123 -0.917 -58.470 1.00 68.88 106 PRO A C 1
ATOM 828 O O . PRO A 1 106 ? 8.563 -0.275 -59.367 1.00 68.88 106 PRO A O 1
ATOM 831 N N . PRO A 1 107 ? 9.004 -2.255 -58.369 1.00 64.69 107 PRO A N 1
ATOM 832 C CA . PRO A 1 107 ? 8.135 -3.010 -59.256 1.00 64.69 107 PRO A CA 1
ATOM 833 C C . PRO A 1 107 ? 6.718 -2.440 -59.159 1.00 64.69 107 PRO A C 1
ATOM 835 O O . PRO A 1 107 ? 6.200 -2.218 -58.062 1.00 64.69 107 PRO A O 1
ATOM 838 N N . ALA A 1 108 ? 6.131 -2.140 -60.320 1.00 66.44 108 ALA A N 1
ATOM 839 C CA . ALA A 1 108 ? 4.781 -1.604 -60.424 1.00 66.44 108 ALA A CA 1
ATOM 840 C C . ALA A 1 108 ? 3.807 -2.479 -59.610 1.00 66.44 108 ALA A C 1
ATOM 842 O O . ALA A 1 108 ? 3.934 -3.706 -59.661 1.00 66.44 108 ALA A O 1
ATOM 843 N N . PRO A 1 109 ? 2.858 -1.885 -58.861 1.00 64.50 109 PRO A N 1
ATOM 844 C CA . PRO A 1 109 ? 1.927 -2.651 -58.043 1.00 64.50 109 PRO A CA 1
ATOM 845 C C . PRO A 1 109 ? 1.189 -3.675 -58.912 1.00 64.50 109 PRO A C 1
ATOM 847 O O . PRO A 1 109 ? 0.585 -3.322 -59.928 1.00 64.50 109 PRO A O 1
ATOM 850 N N . GLU A 1 110 ? 1.275 -4.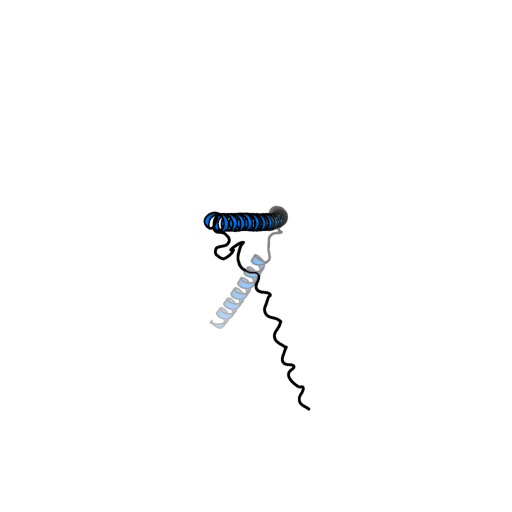950 -58.526 1.00 66.69 110 GLU A N 1
ATOM 851 C CA . GLU A 1 110 ? 0.569 -6.038 -59.198 1.00 66.69 110 GLU A CA 1
ATOM 852 C C . GLU A 1 110 ? -0.945 -5.756 -59.198 1.00 66.69 110 GLU A C 1
ATOM 854 O O . GLU A 1 110 ? -1.484 -5.302 -58.184 1.00 66.69 110 GLU A O 1
ATOM 859 N N . PRO A 1 111 ? -1.662 -6.007 -60.309 1.00 57.31 111 PRO A N 1
ATOM 860 C CA . PRO A 1 111 ? -3.088 -5.728 -60.382 1.00 57.31 111 PRO A CA 1
ATOM 861 C C . PRO A 1 111 ? -3.860 -6.601 -59.385 1.00 57.31 111 PRO A C 1
ATOM 863 O O . PRO A 1 111 ? -3.872 -7.833 -59.469 1.00 57.31 111 PRO A O 1
ATOM 866 N N . GLU A 1 112 ? -4.536 -5.938 -58.448 1.00 59.31 112 GLU A N 1
ATOM 867 C CA . GLU A 1 112 ? -5.413 -6.544 -57.453 1.00 59.31 112 GLU A CA 1
ATOM 868 C C . GLU A 1 112 ? -6.530 -7.334 -58.160 1.00 59.31 112 GLU A C 1
ATOM 870 O O . GLU A 1 112 ? -7.391 -6.779 -58.849 1.00 59.31 112 GLU A O 1
ATOM 875 N N . LYS A 1 113 ? -6.508 -8.666 -58.032 1.00 53.97 113 LYS A N 1
ATOM 876 C CA . LYS A 1 113 ? -7.554 -9.539 -58.580 1.00 53.97 113 LYS A CA 1
ATOM 877 C C . LYS A 1 113 ? -8.863 -9.271 -57.839 1.00 53.97 113 LYS A C 1
ATOM 879 O O . LYS A 1 113 ? -9.090 -9.798 -56.749 1.00 53.97 113 LYS A O 1
ATOM 884 N N . THR A 1 114 ? -9.754 -8.498 -58.451 1.00 50.19 114 THR A N 1
ATOM 885 C CA . THR A 1 114 ? -11.136 -8.344 -57.992 1.00 50.19 114 THR A CA 1
ATOM 886 C C . THR A 1 114 ? -11.828 -9.709 -58.007 1.00 50.19 114 THR A C 1
ATOM 888 O O . THR A 1 114 ? -12.097 -10.301 -59.053 1.00 50.19 114 THR A O 1
ATOM 891 N N . LYS A 1 115 ? -12.103 -10.259 -56.818 1.00 51.03 115 LYS A N 1
ATOM 892 C CA . LYS A 1 115 ? -12.937 -11.457 -56.677 1.00 51.03 115 LYS A CA 1
ATOM 893 C C . LYS A 1 115 ? -14.354 -11.116 -57.137 1.00 51.03 115 LYS A C 1
ATOM 895 O O . LYS A 1 115 ? -15.069 -10.367 -56.474 1.00 51.03 115 LYS A O 1
ATOM 900 N N . GLY A 1 116 ? -14.740 -11.680 -58.279 1.00 47.97 116 GLY A N 1
ATOM 901 C CA . GLY A 1 116 ? -16.082 -11.587 -58.837 1.00 47.97 116 GLY A CA 1
ATOM 902 C C . GLY A 1 116 ? -17.156 -11.996 -57.826 1.00 47.97 116 GLY A C 1
ATOM 903 O O . GLY A 1 116 ? -17.108 -13.065 -57.216 1.00 47.97 116 GLY A O 1
ATOM 904 N N . LYS A 1 117 ? -18.135 -11.108 -57.663 1.00 48.34 117 LYS A N 1
ATOM 905 C CA . LYS A 1 117 ? -19.357 -11.294 -56.886 1.00 48.34 117 LYS A CA 1
ATOM 906 C C . LYS A 1 117 ? -20.240 -12.334 -57.587 1.00 48.34 117 LYS A C 1
ATOM 908 O O . LYS A 1 117 ? -20.768 -12.064 -58.660 1.00 48.34 117 LYS A O 1
ATOM 913 N N . LYS A 1 118 ? -20.389 -13.514 -56.975 1.00 48.50 118 LYS A N 1
ATOM 914 C CA . LYS A 1 118 ? -21.363 -14.549 -57.365 1.00 48.50 118 LYS A CA 1
ATOM 915 C C . LYS A 1 118 ? -22.784 -13.961 -57.339 1.00 48.50 118 LYS A C 1
ATOM 917 O O . LYS A 1 118 ? -23.207 -13.449 -56.301 1.00 48.50 118 LYS A O 1
ATOM 922 N N . ARG A 1 119 ? -23.501 -14.062 -58.457 1.00 41.81 119 ARG A N 1
ATOM 923 C CA . ARG A 1 119 ? -24.967 -14.106 -58.534 1.00 41.81 119 ARG A CA 1
ATOM 924 C C . ARG A 1 119 ? -25.351 -15.391 -59.243 1.00 41.81 119 ARG A C 1
ATOM 926 O O . ARG A 1 119 ? -24.567 -15.799 -60.128 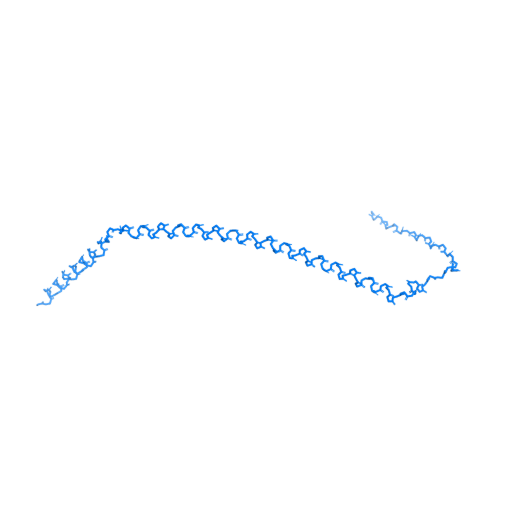1.00 41.81 119 ARG A O 1
#

Solvent-accessible surface area (backbone atoms only — not comparable to full-atom values): 7268 Å² total; per-residue (Å²): 118,68,71,60,53,56,53,52,52,51,51,53,53,52,52,52,55,53,54,54,52,58,65,68,66,63,68,75,74,84,47,70,68,57,54,51,50,50,51,50,52,50,53,49,51,54,51,50,52,52,50,48,55,51,50,52,53,52,47,56,51,49,53,53,52,50,51,51,53,51,51,55,53,48,54,52,51,53,52,50,53,51,51,50,56,53,55,72,39,53,91,65,77,52,87,83,70,56,99,81,60,80,85,70,77,77,79,74,82,74,83,79,81,78,79,78,82,87,127

Sequence (119 aa):
MQFAYNNVARSIGALALVAALTIVGCTPKVTDEQLSKLRELRAESARLTTEIQKKDAEKVRLDGELARRRSEAKECADKLAFVQDKMSKWPNVWPDYDPNAPVTPPPAPEPEKTKGKKR

Mean predicted aligned error: 17.79 Å

Foldseek 3Di:
DVVVVVVVVVVVVVVVVVVVVVVVPCPDDCDVVNVVVVVVVVVVVVVVVVVVVVVVVVVVVVVVVVVVVVVVVVVVVVVVVVVVVCVVCPPPNDVPDDVPPPPDDPPDDDDDPDDDDDD